Protein AF-A0A832ITM6-F1 (afdb_monomer_lite)

pLDDT: mean 73.03, std 17.76, range [37.12, 94.06]

Radius of gyration: 33.86 Å; chains: 1; bounding box: 60×52×94 Å

Structure (mmCIF, N/CA/C/O backbone):
data_AF-A0A832ITM6-F1
#
_entry.id   AF-A0A832ITM6-F1
#
loop_
_atom_site.group_PDB
_atom_site.id
_atom_site.type_symbol
_atom_site.label_atom_id
_atom_site.label_alt_id
_atom_site.label_comp_id
_atom_site.label_asym_id
_atom_site.label_entity_id
_atom_site.label_seq_id
_atom_site.pdbx_PDB_ins_code
_atom_site.Cartn_x
_atom_site.Cartn_y
_atom_site.Cartn_z
_atom_site.occupancy
_atom_site.B_iso_or_equiv
_atom_site.auth_seq_id
_atom_site.auth_comp_id
_atom_site.auth_asym_id
_atom_site.auth_atom_id
_atom_site.pdbx_PDB_model_num
ATOM 1 N N . MET A 1 1 ? -43.260 -35.123 78.948 1.00 57.97 1 MET A N 1
ATOM 2 C CA . MET A 1 1 ? -42.328 -35.023 77.801 1.00 57.97 1 MET A CA 1
ATOM 3 C C . MET A 1 1 ? -42.759 -35.964 76.668 1.00 57.97 1 MET A C 1
ATOM 5 O O . MET A 1 1 ? -42.188 -37.031 76.530 1.00 57.97 1 MET A O 1
ATOM 9 N N . LYS A 1 2 ? -43.801 -35.626 75.889 1.00 59.28 2 LYS A N 1
ATOM 10 C CA . LYS A 1 2 ? -44.244 -36.389 74.695 1.00 59.28 2 LYS A CA 1
ATOM 11 C C . LYS A 1 2 ? -45.020 -35.462 73.739 1.00 59.28 2 LYS A C 1
ATOM 13 O O . LYS A 1 2 ? -46.239 -35.519 73.692 1.00 59.28 2 LYS A O 1
ATOM 18 N N . LYS A 1 3 ? -44.341 -34.533 73.053 1.00 63.06 3 LYS A N 1
ATOM 19 C CA . LYS A 1 3 ? -44.971 -33.664 72.023 1.00 63.06 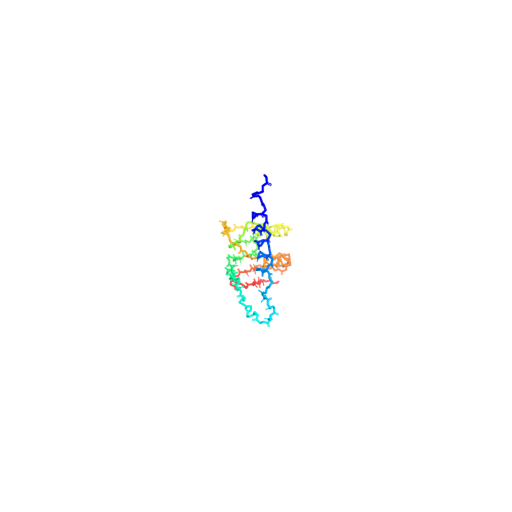3 LYS A CA 1
ATOM 20 C C . LYS A 1 3 ? -44.125 -33.427 70.763 1.00 63.06 3 LYS A C 1
ATOM 22 O O . LYS A 1 3 ? -44.612 -32.814 69.827 1.00 63.06 3 LYS A O 1
ATOM 27 N N . ILE A 1 4 ? -42.897 -33.949 70.708 1.00 71.25 4 ILE A N 1
ATOM 28 C CA . ILE A 1 4 ? -41.965 -33.725 69.584 1.00 71.25 4 ILE A CA 1
ATOM 29 C C . ILE A 1 4 ? -42.065 -34.855 68.541 1.00 71.25 4 ILE A C 1
ATOM 31 O O . ILE A 1 4 ? -41.767 -34.660 67.368 1.00 71.25 4 ILE A O 1
ATOM 35 N N . TRP A 1 5 ? -42.578 -36.024 68.941 1.00 70.06 5 TRP A N 1
ATOM 36 C CA . TRP A 1 5 ? -42.777 -37.178 68.061 1.00 70.06 5 TRP A CA 1
ATOM 37 C C . TRP A 1 5 ? -43.601 -36.873 66.792 1.00 70.06 5 TRP A C 1
ATOM 39 O O . TRP A 1 5 ? -43.135 -37.229 65.711 1.00 70.06 5 TRP A O 1
ATOM 49 N N . PRO A 1 6 ? -44.769 -36.193 66.850 1.00 76.94 6 PRO A N 1
ATOM 50 C CA . PRO A 1 6 ? -45.551 -35.951 65.636 1.00 76.94 6 PRO A CA 1
ATOM 51 C C . PRO A 1 6 ? -44.841 -35.004 64.657 1.00 76.94 6 PRO A C 1
ATOM 53 O O . PRO A 1 6 ? -44.979 -35.160 63.448 1.00 76.94 6 PRO A O 1
ATOM 56 N N . TRP A 1 7 ? -44.024 -34.075 65.162 1.00 76.81 7 TRP A N 1
ATOM 57 C CA . TRP A 1 7 ? -43.228 -33.165 64.333 1.00 76.81 7 TRP A CA 1
ATOM 58 C C . TRP A 1 7 ? -42.080 -33.877 63.616 1.00 76.81 7 TRP A C 1
ATOM 60 O O . TRP A 1 7 ? -41.810 -33.592 62.451 1.00 76.81 7 TRP A O 1
ATOM 70 N N . LEU A 1 8 ? -41.443 -34.844 64.279 1.00 79.81 8 LEU A N 1
ATOM 71 C CA . LEU A 1 8 ? -40.371 -35.634 63.674 1.00 79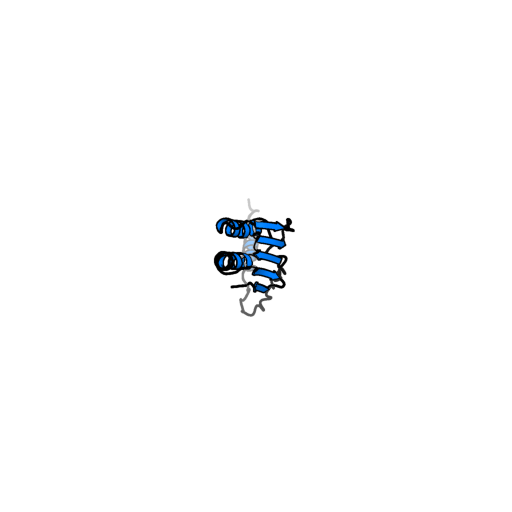.81 8 LEU A CA 1
ATOM 72 C C . LEU A 1 8 ? -40.895 -36.522 62.532 1.00 79.81 8 LEU A C 1
ATOM 74 O O . LEU A 1 8 ? -40.240 -36.678 61.505 1.00 79.81 8 LEU A O 1
ATOM 78 N N . LEU A 1 9 ? -42.105 -37.063 62.703 1.00 80.50 9 LEU A N 1
ATOM 79 C CA . LEU A 1 9 ? -42.775 -37.904 61.708 1.00 80.50 9 LEU A CA 1
ATOM 80 C C . LEU A 1 9 ? -43.216 -37.092 60.479 1.00 80.50 9 LEU A C 1
ATOM 82 O O . LEU A 1 9 ? -43.075 -37.563 59.352 1.00 80.50 9 LEU A O 1
ATOM 86 N N . LEU A 1 10 ? -43.669 -35.849 60.687 1.00 81.81 10 LEU A N 1
ATOM 87 C CA . LEU A 1 10 ? -43.999 -34.915 59.607 1.00 81.81 10 LEU A CA 1
ATOM 88 C C . LEU A 1 10 ? -42.756 -34.531 58.785 1.00 81.81 10 LEU A C 1
ATOM 90 O O . LEU A 1 10 ? -42.806 -34.535 57.557 1.00 81.81 10 LEU A O 1
ATOM 94 N N . LEU A 1 11 ? -41.631 -34.248 59.454 1.00 81.75 11 LEU A N 1
ATOM 95 C CA . LEU A 1 11 ? -40.364 -33.912 58.796 1.00 81.75 11 LEU A CA 1
ATOM 96 C C . LEU A 1 11 ? -39.851 -35.079 57.933 1.00 81.75 11 LEU A C 1
ATOM 98 O O . LEU A 1 11 ? -39.417 -34.870 56.802 1.00 81.75 11 LEU A O 1
ATOM 102 N N . LEU A 1 12 ? -39.948 -36.311 58.444 1.00 80.62 12 LEU A N 1
ATOM 103 C CA . LEU A 1 12 ? -39.537 -37.514 57.719 1.00 80.62 12 LEU A CA 1
ATOM 104 C C . LEU A 1 12 ? -40.373 -37.721 56.441 1.00 80.62 12 LEU A C 1
ATOM 106 O O . LEU A 1 12 ? -39.817 -38.000 55.380 1.00 80.62 12 LEU A O 1
ATOM 110 N N . LEU A 1 13 ? -41.693 -37.524 56.522 1.00 80.50 13 LEU A N 1
ATOM 111 C CA . LEU A 1 13 ? -42.602 -37.595 55.370 1.00 80.50 13 LEU A CA 1
ATOM 112 C C . LEU A 1 13 ? -42.269 -36.547 54.296 1.00 80.50 13 LEU A C 1
ATOM 114 O O . LEU A 1 13 ? -42.287 -36.860 53.106 1.00 80.50 13 LEU A O 1
ATOM 118 N N . LEU A 1 14 ? -41.906 -35.330 54.708 1.00 78.06 14 LEU A N 1
ATOM 119 C CA . LEU A 1 14 ? -41.536 -34.233 53.807 1.00 78.06 14 LEU A CA 1
ATOM 120 C C . LEU A 1 14 ? -40.227 -34.520 53.053 1.00 78.06 14 LEU A C 1
ATOM 122 O O . LEU A 1 14 ? -40.129 -34.249 51.858 1.00 78.06 14 LEU A O 1
ATOM 126 N N . ILE A 1 15 ? -39.244 -35.135 53.718 1.00 77.69 15 ILE A N 1
ATOM 127 C CA . ILE A 1 15 ? -37.983 -35.558 53.085 1.00 77.69 15 ILE A CA 1
ATOM 128 C C . ILE A 1 15 ? -38.238 -36.672 52.062 1.00 77.69 15 ILE A C 1
ATOM 130 O O . ILE A 1 15 ? -37.708 -36.613 50.953 1.00 77.69 15 ILE A O 1
ATOM 134 N N . ILE A 1 16 ? -39.083 -37.657 52.388 1.00 73.62 16 ILE A N 1
ATOM 135 C CA . ILE A 1 16 ? -39.435 -38.747 51.463 1.00 73.62 16 ILE A CA 1
ATOM 136 C C . ILE A 1 16 ? -40.159 -38.194 50.225 1.00 73.62 16 ILE A C 1
ATOM 138 O O . ILE A 1 16 ? -39.825 -38.577 49.103 1.00 73.62 16 ILE A O 1
ATOM 142 N N . PHE A 1 17 ? -41.075 -37.235 50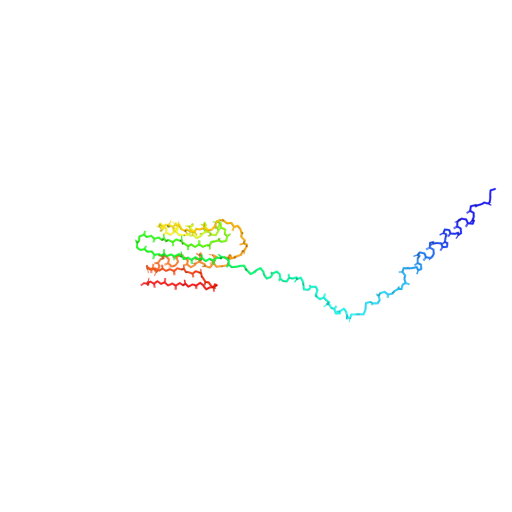.405 1.00 65.56 17 PHE A N 1
ATOM 143 C CA . PHE A 1 17 ? -41.762 -36.558 49.300 1.00 65.56 17 PHE A CA 1
ATOM 144 C C . PHE A 1 17 ? -40.803 -35.716 48.433 1.00 65.56 17 PHE A C 1
ATOM 146 O O . PHE A 1 17 ? -40.893 -35.741 47.205 1.00 65.56 17 PHE A O 1
ATOM 153 N N . CYS A 1 18 ? -39.819 -35.045 49.047 1.00 64.25 18 CYS A N 1
ATOM 154 C CA . CYS A 1 18 ? -38.754 -34.325 48.333 1.00 64.25 18 CYS A CA 1
ATOM 155 C C . CYS A 1 18 ? -37.854 -35.252 47.499 1.00 64.25 18 CYS A C 1
ATOM 157 O O . CYS A 1 18 ? -37.416 -34.868 46.416 1.00 64.25 18 CYS A O 1
ATOM 159 N N . VAL A 1 19 ? -37.581 -36.472 47.973 1.00 63.72 19 VAL A N 1
ATOM 160 C CA . VAL A 1 19 ? -36.782 -37.460 47.226 1.00 63.72 19 VAL A CA 1
ATOM 161 C C . VAL A 1 19 ? -37.589 -38.080 46.080 1.00 63.72 19 VAL A C 1
ATOM 163 O O . VAL A 1 19 ? -37.036 -38.315 45.006 1.00 63.72 19 VAL A O 1
ATOM 166 N N . TRP A 1 20 ? -38.898 -38.282 46.260 1.00 56.16 20 TRP A N 1
ATOM 167 C CA . TRP A 1 20 ? -39.778 -38.815 45.213 1.00 56.16 20 TRP A CA 1
ATOM 168 C C . TRP A 1 20 ? -40.132 -37.801 44.115 1.00 56.16 20 TRP A C 1
ATOM 170 O O . TRP A 1 20 ? -40.422 -38.209 42.998 1.00 56.16 20 TRP A O 1
ATOM 180 N N . SER A 1 21 ? -40.008 -36.492 44.358 1.00 54.72 21 SER A N 1
ATOM 181 C CA . SER A 1 21 ? -40.174 -35.472 43.303 1.00 54.72 21 SER A CA 1
ATOM 182 C C . SER A 1 21 ? -38.987 -35.339 42.337 1.00 54.72 21 SER A C 1
ATOM 184 O O . SER A 1 21 ? -39.049 -34.526 41.418 1.00 54.72 21 SER A O 1
ATOM 186 N N . LYS A 1 22 ? -37.892 -36.096 42.510 1.00 54.38 22 LYS A N 1
ATOM 187 C CA . LYS A 1 22 ? -36.672 -35.913 41.698 1.00 54.38 22 LYS A CA 1
ATOM 188 C C . LYS A 1 22 ? -36.361 -37.034 40.711 1.00 54.38 22 LYS A C 1
ATOM 190 O O . LYS A 1 22 ? -35.288 -37.027 40.108 1.00 54.38 22 LYS A O 1
ATOM 195 N N . LYS A 1 23 ? -37.261 -37.996 40.529 1.00 51.53 23 LYS A N 1
ATOM 196 C CA . LYS A 1 23 ? -36.996 -39.148 39.672 1.00 51.53 23 LYS A CA 1
ATOM 197 C C . LYS A 1 23 ? -38.241 -39.513 38.889 1.00 51.53 23 LYS A C 1
ATOM 199 O O . LYS A 1 23 ? -39.020 -40.318 39.361 1.00 51.53 23 LYS A O 1
ATOM 204 N N . ASP A 1 24 ? -38.395 -38.828 37.760 1.00 44.78 24 ASP A N 1
ATOM 205 C CA . ASP A 1 24 ? -38.955 -39.281 36.482 1.00 44.78 24 ASP A CA 1
ATOM 206 C C . ASP A 1 24 ? -39.048 -38.030 35.587 1.00 44.78 24 ASP A C 1
ATOM 208 O O . ASP A 1 24 ? -39.573 -37.008 36.002 1.00 44.78 24 ASP A O 1
ATOM 212 N N . ASN A 1 25 ? -38.579 -37.934 34.353 1.00 45.97 25 ASN A N 1
ATOM 213 C CA . ASN A 1 25 ? -37.798 -38.781 33.474 1.00 45.97 25 ASN A CA 1
ATOM 214 C C . ASN A 1 25 ? -37.574 -37.870 32.248 1.00 45.97 25 ASN A C 1
ATOM 216 O O . ASN A 1 25 ? -38.435 -37.806 31.373 1.00 45.97 25 ASN A O 1
ATOM 220 N N . ILE A 1 26 ? -36.494 -37.078 32.198 1.00 42.16 26 ILE A N 1
ATOM 221 C CA . ILE A 1 26 ? -36.127 -36.409 30.938 1.00 42.16 26 ILE A CA 1
ATOM 222 C C . ILE A 1 26 ? -35.375 -37.457 30.122 1.00 42.16 26 ILE A C 1
ATOM 224 O O . ILE A 1 26 ? -34.150 -37.555 30.165 1.00 42.16 26 ILE A O 1
ATOM 228 N N . GLN A 1 27 ? -36.148 -38.297 29.431 1.00 38.84 27 GLN A N 1
ATOM 229 C CA . GLN A 1 27 ? -35.642 -39.159 28.377 1.00 38.84 27 GLN A CA 1
ATOM 230 C C . GLN A 1 27 ? -35.026 -38.280 27.288 1.00 38.84 27 GLN A C 1
ATOM 232 O O . GLN A 1 27 ? -35.711 -37.594 26.531 1.00 38.84 27 GLN A O 1
ATOM 237 N N . LEU A 1 28 ? -33.700 -38.337 27.230 1.00 46.38 28 LEU A N 1
ATOM 238 C CA . LEU A 1 28 ? -32.884 -38.022 26.071 1.00 46.38 28 LEU A CA 1
ATOM 239 C C . LEU A 1 28 ? -33.292 -38.949 24.918 1.00 46.38 28 LEU A C 1
ATOM 241 O O . LEU A 1 28 ? -32.682 -39.994 24.718 1.00 46.38 28 LEU A O 1
ATOM 245 N N . ASN A 1 29 ? -34.316 -38.567 24.155 1.00 37.12 29 ASN A N 1
ATOM 246 C CA . ASN A 1 29 ? -34.466 -39.040 22.787 1.00 37.12 29 ASN A CA 1
ATOM 247 C C . ASN A 1 29 ? -34.113 -37.900 21.837 1.00 37.12 29 ASN A C 1
ATOM 249 O O . ASN A 1 29 ? -34.793 -36.882 21.715 1.00 37.12 29 ASN A O 1
ATOM 253 N N . SER A 1 30 ? -32.956 -38.105 21.222 1.00 48.12 30 SER A N 1
ATOM 254 C CA . SER A 1 30 ? -32.303 -37.284 20.225 1.00 48.12 30 SER A CA 1
ATOM 255 C C . SER A 1 30 ? -33.199 -37.086 19.002 1.00 48.12 30 SER A C 1
ATOM 257 O O . SER A 1 30 ? -33.191 -37.867 18.061 1.00 48.12 30 SER A O 1
ATOM 259 N N . THR A 1 31 ? -34.008 -36.036 19.021 1.00 46.09 31 THR A N 1
ATOM 260 C CA . THR A 1 31 ? -34.218 -35.135 17.883 1.00 46.09 31 THR A CA 1
ATOM 261 C C . THR A 1 31 ? -34.611 -33.804 18.500 1.00 46.09 31 THR A C 1
ATOM 263 O O . THR A 1 31 ? -35.726 -33.310 18.351 1.00 46.09 31 THR A O 1
ATOM 266 N N . ASN A 1 32 ? -33.667 -33.197 19.226 1.00 38.16 32 ASN A N 1
ATOM 267 C CA . ASN A 1 32 ? -33.659 -31.748 19.235 1.00 38.16 32 ASN A CA 1
ATOM 268 C C . ASN A 1 32 ? -33.513 -31.390 17.760 1.00 38.16 32 ASN A C 1
ATOM 270 O O . ASN A 1 32 ? -32.437 -31.559 17.187 1.00 38.16 32 ASN A O 1
ATOM 274 N N . LYS A 1 33 ? -34.596 -30.914 17.130 1.00 40.38 33 LYS A N 1
ATOM 275 C CA . LYS A 1 33 ? -34.417 -29.857 16.146 1.00 40.38 33 LYS A CA 1
ATOM 276 C C . LYS A 1 33 ? -33.549 -28.874 16.894 1.00 40.38 33 LYS A C 1
ATOM 278 O O . LYS A 1 33 ? -34.012 -28.235 17.836 1.00 40.38 33 LYS A O 1
ATOM 283 N N . ILE A 1 34 ? -32.261 -28.895 16.578 1.00 39.91 34 ILE A N 1
ATOM 284 C CA . ILE A 1 34 ? -31.355 -27.846 16.963 1.00 39.91 34 ILE A CA 1
ATOM 285 C C . ILE A 1 34 ? -32.040 -26.666 16.298 1.00 39.91 34 ILE A C 1
ATOM 287 O O . ILE A 1 34 ? -31.965 -26.482 15.085 1.00 39.91 34 ILE A O 1
ATOM 291 N N . HIS A 1 35 ? -32.844 -25.939 17.072 1.00 41.28 35 HIS A N 1
ATOM 292 C CA . HIS A 1 35 ? -33.027 -24.539 16.814 1.00 41.28 35 HIS A CA 1
ATOM 293 C C . HIS A 1 35 ? -31.603 -24.060 16.981 1.00 41.28 35 HIS A C 1
ATOM 295 O O . HIS A 1 35 ? -31.152 -23.805 18.097 1.00 41.28 35 HIS A O 1
ATOM 301 N N . SER A 1 36 ? -30.850 -24.112 15.878 1.00 40.62 36 SER A N 1
ATOM 302 C CA . SER A 1 36 ? -29.664 -23.317 15.737 1.00 40.62 36 SER A CA 1
ATOM 303 C C . SER A 1 36 ? -30.219 -21.959 16.071 1.00 40.62 36 SER A C 1
ATOM 305 O O . SER A 1 36 ? -31.001 -21.384 15.314 1.00 40.62 36 SER A O 1
ATOM 307 N N . VAL A 1 37 ? -29.922 -21.506 17.285 1.00 42.53 37 VAL A N 1
ATOM 308 C CA . VAL A 1 37 ? -29.807 -20.091 17.512 1.00 42.53 37 VAL A CA 1
ATOM 309 C C . VAL A 1 37 ? -28.728 -19.760 16.511 1.00 42.53 37 VAL A C 1
ATOM 311 O O . VAL A 1 37 ? -27.548 -20.006 16.749 1.00 42.53 37 VAL A O 1
ATOM 314 N N . THR A 1 38 ? -29.164 -19.385 15.311 1.00 43.19 38 THR A N 1
ATOM 315 C CA . THR A 1 38 ? -28.362 -18.623 14.393 1.00 43.19 38 THR A CA 1
ATOM 316 C C . THR A 1 38 ? -28.031 -17.429 15.253 1.00 43.19 38 THR A C 1
ATOM 318 O O . THR A 1 38 ? -28.839 -16.510 15.389 1.00 43.19 38 THR A O 1
ATOM 321 N N . THR A 1 39 ? -26.898 -17.508 15.961 1.00 45.41 39 THR A N 1
ATOM 322 C CA . THR A 1 39 ? -26.165 -16.335 16.398 1.00 45.41 39 THR A CA 1
ATOM 323 C C . THR A 1 39 ? -26.292 -15.432 15.200 1.00 45.41 39 THR A C 1
ATOM 325 O O . THR A 1 39 ? -25.936 -15.912 14.116 1.00 45.41 39 THR A O 1
ATOM 328 N N . PRO A 1 40 ? -26.929 -14.249 15.316 1.00 37.44 40 PRO A N 1
ATOM 329 C CA . PRO A 1 40 ? -27.007 -13.366 14.174 1.00 37.44 40 PRO A CA 1
ATOM 330 C C . PRO A 1 40 ? -25.580 -13.317 13.673 1.00 37.44 40 PRO A C 1
ATOM 332 O O . PRO A 1 40 ? -24.672 -12.964 14.431 1.00 37.44 40 PRO A O 1
ATOM 335 N N . GLN A 1 41 ? -25.362 -13.864 12.477 1.00 42.50 41 GLN A N 1
ATOM 336 C CA . GLN A 1 41 ? -24.088 -13.737 11.827 1.00 42.50 41 GLN A CA 1
ATOM 337 C C . GLN A 1 41 ? -24.054 -12.234 11.657 1.00 42.50 41 GLN A C 1
ATOM 339 O O . GLN A 1 41 ? -24.813 -11.684 10.855 1.00 42.50 41 GLN A O 1
ATOM 344 N N . ILE A 1 42 ? -23.338 -11.561 12.562 1.00 39.56 42 ILE A N 1
ATOM 345 C CA . ILE A 1 42 ? -23.026 -10.159 12.411 1.00 39.56 42 ILE A CA 1
ATOM 346 C C . ILE A 1 42 ? -22.171 -10.213 11.167 1.00 39.56 42 ILE A C 1
ATOM 348 O O . ILE A 1 42 ? -20.976 -10.494 11.209 1.00 39.56 42 ILE A O 1
ATOM 352 N N . THR A 1 43 ? -22.850 -10.091 10.037 1.00 47.03 43 THR A N 1
ATOM 353 C CA . THR A 1 43 ? -22.243 -9.810 8.763 1.00 47.03 43 THR A CA 1
ATOM 354 C C . THR A 1 43 ? -21.837 -8.372 8.983 1.00 47.03 43 THR A C 1
ATOM 356 O O . THR A 1 43 ? -22.621 -7.444 8.809 1.00 47.03 43 THR A O 1
ATOM 359 N N . LEU A 1 44 ? -20.681 -8.210 9.628 1.00 43.47 44 LEU A N 1
ATOM 360 C CA . LEU A 1 44 ? -20.042 -6.927 9.744 1.00 43.47 44 LEU A CA 1
ATOM 361 C C . LEU A 1 44 ? -19.638 -6.661 8.302 1.00 43.47 44 LEU A C 1
ATOM 363 O O . LEU A 1 44 ? -18.632 -7.189 7.837 1.00 43.47 44 LEU A O 1
ATOM 367 N N . ASP A 1 45 ? -20.503 -5.978 7.557 1.00 45.72 45 ASP A N 1
ATOM 368 C CA . ASP A 1 45 ? -20.202 -5.518 6.210 1.00 45.72 45 ASP A CA 1
ATOM 369 C C . ASP A 1 45 ? -19.062 -4.507 6.341 1.00 45.72 45 ASP A C 1
ATOM 371 O O . ASP A 1 45 ? -19.255 -3.307 6.532 1.00 45.72 45 ASP A O 1
ATOM 375 N N . SER A 1 46 ? -17.842 -5.034 6.377 1.00 56.25 46 SER A N 1
ATOM 376 C CA . SER A 1 46 ? -16.695 -4.347 6.943 1.00 56.25 46 SER A CA 1
ATOM 377 C C . SER A 1 46 ? -15.740 -3.865 5.870 1.00 56.25 46 SER A C 1
ATOM 379 O O . SER A 1 46 ? -14.626 -4.367 5.768 1.00 56.25 46 SER A O 1
ATOM 381 N N . HIS A 1 47 ? -16.125 -2.925 5.016 1.00 63.62 47 HIS A N 1
ATOM 382 C CA . HIS A 1 47 ? -15.157 -2.489 4.005 1.00 63.62 47 HIS A CA 1
ATOM 383 C C . HIS A 1 47 ? -15.143 -0.973 3.794 1.00 63.62 47 HIS A C 1
ATOM 385 O O . HIS A 1 47 ? -15.630 -0.496 2.775 1.00 63.62 47 HIS A O 1
ATOM 391 N N . PRO A 1 48 ? -14.544 -0.202 4.729 1.00 66.12 48 PRO A N 1
ATOM 392 C CA . PRO A 1 48 ? -14.246 1.215 4.527 1.00 66.12 48 PRO A CA 1
ATOM 393 C C . PRO A 1 48 ? -12.828 1.489 3.983 1.00 66.12 48 PRO A C 1
ATOM 395 O O . PRO A 1 48 ? -12.465 2.658 3.846 1.00 66.12 48 PRO A O 1
ATOM 398 N N . ILE A 1 49 ? -12.004 0.460 3.722 1.00 78.19 49 ILE A N 1
ATOM 399 C CA . ILE A 1 49 ? -10.634 0.644 3.218 1.00 78.19 49 ILE A CA 1
ATOM 400 C C . ILE A 1 49 ? -10.619 0.857 1.705 1.00 78.19 49 ILE A C 1
ATOM 402 O O . ILE A 1 49 ? -11.020 -0.013 0.937 1.00 78.19 49 ILE A O 1
ATOM 406 N N . GLU A 1 50 ? -10.092 2.004 1.290 1.00 86.12 50 GLU A N 1
ATOM 407 C CA . GLU A 1 50 ? -9.886 2.370 -0.109 1.00 86.12 50 GLU A CA 1
ATOM 408 C C . GLU A 1 50 ? -8.610 3.184 -0.212 1.00 86.12 50 GLU A C 1
ATOM 410 O O . GLU A 1 50 ? -8.472 4.195 0.472 1.00 86.12 50 GLU A O 1
ATOM 415 N N . PHE A 1 51 ? -7.668 2.788 -1.062 1.00 88.12 51 PHE A N 1
ATOM 416 C CA . PHE A 1 51 ? -6.444 3.567 -1.217 1.00 88.12 51 PHE A CA 1
ATOM 417 C C . PHE A 1 51 ? -5.832 3.457 -2.603 1.00 88.12 51 PHE A C 1
ATOM 419 O O . PHE A 1 51 ? -6.040 2.502 -3.353 1.00 88.12 51 PHE A O 1
ATOM 426 N N . VAL A 1 52 ? -5.012 4.457 -2.900 1.00 91.06 52 VAL A N 1
ATOM 427 C CA . VAL A 1 52 ? -4.126 4.518 -4.050 1.00 91.06 52 VAL A CA 1
ATOM 428 C C . VAL A 1 52 ?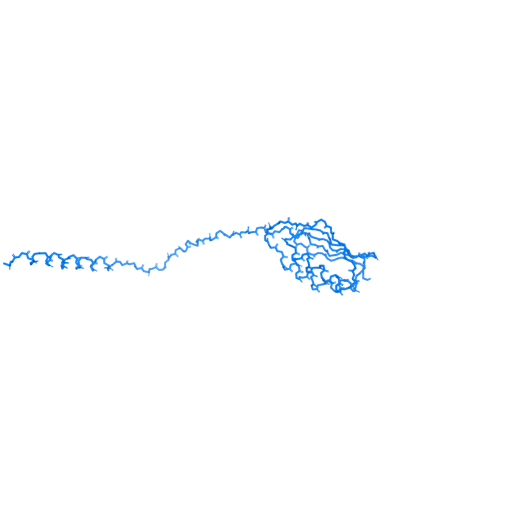 -2.729 4.853 -3.543 1.00 91.06 52 VAL A C 1
ATOM 430 O O . VAL A 1 52 ? -2.514 5.915 -2.956 1.00 91.06 52 VAL A O 1
ATOM 433 N N . LEU A 1 53 ? -1.776 3.959 -3.798 1.00 91.44 53 LEU A N 1
ATOM 434 C CA . LEU A 1 53 ? -0.352 4.246 -3.697 1.00 91.44 53 LEU A CA 1
ATOM 435 C C . LEU A 1 53 ? 0.197 4.427 -5.111 1.00 91.44 53 LEU A C 1
ATOM 437 O O . LEU A 1 53 ? 0.222 3.473 -5.885 1.00 91.44 53 LEU A O 1
ATOM 441 N N . ALA A 1 54 ? 0.618 5.641 -5.452 1.00 91.56 54 ALA A N 1
ATOM 442 C CA . ALA A 1 54 ? 1.197 5.965 -6.751 1.00 91.56 54 ALA A CA 1
ATOM 443 C C . ALA A 1 54 ? 2.706 6.191 -6.630 1.00 91.56 54 ALA A C 1
ATOM 445 O O . ALA A 1 54 ? 3.137 6.960 -5.771 1.00 91.56 54 ALA A O 1
ATOM 446 N N . GLN A 1 55 ? 3.480 5.569 -7.517 1.00 90.69 55 GLN A N 1
ATOM 447 C CA . GLN A 1 55 ? 4.908 5.823 -7.692 1.00 90.69 55 GLN A CA 1
ATOM 448 C C . GLN A 1 55 ? 5.102 6.736 -8.895 1.00 90.69 55 GLN A C 1
ATOM 450 O O . GLN A 1 55 ? 4.673 6.404 -9.998 1.00 90.69 55 GLN A O 1
ATOM 455 N N . LYS A 1 56 ? 5.745 7.884 -8.680 1.00 84.94 56 LYS A N 1
ATOM 456 C CA . LYS A 1 56 ? 6.023 8.882 -9.717 1.00 84.94 56 LYS A CA 1
ATOM 457 C C . LYS A 1 56 ? 7.496 9.263 -9.693 1.00 84.94 56 LYS A C 1
ATOM 459 O O . LYS A 1 56 ? 8.174 9.130 -8.676 1.00 84.94 56 LYS A O 1
ATOM 464 N N . THR A 1 57 ? 7.968 9.855 -10.781 1.00 77.81 57 THR A N 1
ATOM 465 C CA . THR A 1 57 ? 9.323 10.427 -10.908 1.00 77.81 57 THR A CA 1
ATOM 466 C C . THR A 1 57 ? 9.732 11.395 -9.786 1.00 77.81 57 THR A C 1
ATOM 468 O O . THR A 1 57 ? 10.920 11.554 -9.521 1.00 77.81 57 THR A O 1
ATOM 471 N N . LYS A 1 58 ? 8.775 12.039 -9.102 1.00 78.06 58 LYS A N 1
ATOM 472 C CA . LYS A 1 58 ? 9.023 12.979 -7.987 1.00 78.06 58 LYS A CA 1
ATOM 473 C C . LYS A 1 58 ? 8.712 12.401 -6.599 1.00 78.06 58 LYS A C 1
ATOM 475 O O . LYS A 1 58 ? 8.556 13.165 -5.648 1.00 78.06 58 LYS A O 1
ATOM 480 N N . GLY A 1 59 ? 8.603 11.080 -6.484 1.00 83.75 59 GLY A N 1
ATOM 481 C CA . GLY A 1 59 ? 8.295 10.385 -5.237 1.00 83.75 59 GLY A CA 1
ATOM 482 C C . GLY A 1 59 ? 6.942 9.686 -5.249 1.00 83.75 59 GLY A C 1
ATOM 483 O O . GLY A 1 59 ? 6.240 9.630 -6.261 1.00 83.75 59 GLY A O 1
ATOM 484 N N . ASN A 1 60 ? 6.578 9.154 -4.089 1.00 89.50 60 ASN A N 1
ATOM 485 C CA . ASN A 1 60 ? 5.386 8.346 -3.904 1.00 89.50 60 ASN A CA 1
ATOM 486 C C . ASN A 1 60 ? 4.264 9.157 -3.258 1.00 89.50 60 ASN A C 1
ATOM 488 O O . ASN A 1 60 ? 4.497 10.099 -2.497 1.00 89.50 60 ASN A O 1
ATOM 492 N N . THR A 1 61 ? 3.019 8.788 -3.536 1.00 90.38 61 THR A N 1
ATOM 493 C CA . THR A 1 61 ? 1.845 9.378 -2.882 1.00 90.38 61 THR A CA 1
ATOM 494 C C . THR A 1 61 ? 0.905 8.282 -2.415 1.00 90.38 61 THR A C 1
ATOM 496 O O . THR A 1 61 ? 0.482 7.462 -3.227 1.00 90.38 61 THR A O 1
ATOM 499 N N . LEU A 1 62 ? 0.574 8.288 -1.124 1.00 90.06 62 LEU A N 1
ATOM 500 C CA . LEU A 1 62 ? -0.463 7.463 -0.517 1.00 90.06 62 LEU A CA 1
ATOM 501 C C . LEU A 1 62 ? -1.685 8.336 -0.244 1.00 90.06 62 LEU A C 1
ATOM 503 O O . LEU A 1 62 ? -1.616 9.283 0.539 1.00 90.06 62 LEU A O 1
ATOM 507 N N . ASN A 1 63 ? -2.798 8.015 -0.888 1.00 87.12 63 ASN A N 1
ATOM 508 C CA . ASN A 1 63 ? -4.060 8.723 -0.716 1.00 87.12 63 ASN A CA 1
ATOM 509 C C . ASN A 1 63 ? -5.179 7.708 -0.503 1.00 87.12 63 ASN A C 1
ATOM 511 O O . ASN A 1 63 ? -5.248 6.715 -1.231 1.00 87.12 63 ASN A O 1
ATOM 515 N N . GLY A 1 64 ? -6.045 7.951 0.476 1.00 84.44 64 GLY A N 1
ATOM 516 C CA . GLY A 1 64 ? -7.217 7.116 0.685 1.00 84.44 64 GLY A CA 1
ATOM 517 C C . GLY A 1 64 ? -7.673 6.995 2.128 1.00 84.44 64 GLY A C 1
ATOM 518 O O . GLY A 1 64 ? -7.122 7.587 3.053 1.00 84.44 64 GLY A O 1
ATOM 519 N N . ARG A 1 65 ? -8.703 6.178 2.303 1.00 81.94 65 ARG A N 1
ATOM 520 C CA . ARG A 1 65 ? -9.354 5.885 3.570 1.00 81.94 65 ARG A CA 1
ATOM 521 C C . ARG A 1 65 ? -8.782 4.600 4.152 1.00 81.94 65 ARG A C 1
ATOM 523 O O . ARG A 1 65 ? -8.799 3.548 3.518 1.00 81.94 65 ARG A O 1
ATOM 530 N N . PHE A 1 66 ? -8.278 4.707 5.375 1.00 80.06 66 PHE A N 1
ATOM 531 C CA . PHE A 1 66 ? -7.740 3.591 6.146 1.00 80.06 66 PHE A CA 1
ATOM 532 C C . PHE A 1 66 ? -8.653 3.295 7.320 1.00 80.06 66 PHE A C 1
ATOM 534 O O . PHE A 1 66 ? -9.322 4.188 7.841 1.00 80.06 66 PHE A O 1
ATOM 541 N N . THR A 1 67 ? -8.626 2.046 7.767 1.00 73.19 67 THR A N 1
ATOM 542 C CA . THR A 1 67 ? -9.407 1.621 8.924 1.00 73.19 67 THR A CA 1
ATOM 543 C C . THR A 1 67 ? -8.773 2.091 10.238 1.00 73.19 67 THR A C 1
ATOM 545 O O . THR A 1 67 ? -9.478 2.334 11.215 1.00 73.19 67 THR A O 1
ATOM 548 N N . ASN A 1 68 ? -7.442 2.241 10.278 1.00 73.56 68 ASN A N 1
ATOM 549 C CA . ASN A 1 68 ? -6.718 2.804 11.417 1.00 73.56 68 ASN A CA 1
ATOM 550 C C . ASN A 1 68 ? -5.351 3.398 11.017 1.00 73.56 68 ASN A C 1
ATOM 552 O O . ASN A 1 68 ? -4.808 3.121 9.945 1.00 73.56 68 ASN A O 1
ATOM 556 N N . ILE A 1 69 ? -4.767 4.176 11.934 1.00 77.94 69 ILE A N 1
ATOM 557 C CA . ILE A 1 69 ? -3.445 4.803 11.765 1.00 77.94 69 ILE A CA 1
ATOM 558 C C . ILE A 1 69 ? -2.321 3.751 11.675 1.00 77.94 69 ILE A C 1
ATOM 560 O O . ILE A 1 69 ? -1.319 3.971 10.999 1.00 77.94 69 ILE A O 1
ATOM 564 N N . GLN A 1 70 ? -2.465 2.585 12.316 1.00 82.75 70 GLN A N 1
ATOM 565 C CA . GLN A 1 70 ? -1.432 1.539 12.299 1.00 82.75 70 GLN A CA 1
ATOM 566 C C . GLN A 1 70 ? -1.218 0.967 10.886 1.00 82.75 70 GLN A C 1
ATOM 568 O O . GLN A 1 70 ? -0.078 0.765 10.475 1.00 82.75 70 GLN A O 1
ATOM 573 N N . GLN A 1 71 ? -2.288 0.765 10.115 1.00 81.50 71 GLN A N 1
ATOM 574 C CA . GLN A 1 71 ? -2.240 0.286 8.730 1.00 81.50 71 GLN A CA 1
ATOM 575 C C . GLN A 1 71 ? -1.569 1.297 7.800 1.00 81.50 71 GLN A C 1
ATOM 577 O O . GLN A 1 71 ? -0.714 0.935 6.991 1.00 81.50 71 GLN A O 1
ATOM 582 N N . GLN A 1 72 ? -1.917 2.575 7.956 1.00 83.38 72 GLN A N 1
ATOM 583 C CA . GLN A 1 72 ? -1.267 3.670 7.243 1.00 83.38 72 GLN A CA 1
ATOM 584 C C . GLN A 1 72 ? 0.236 3.720 7.558 1.00 83.38 72 GLN A C 1
ATOM 586 O O . GLN A 1 72 ? 1.063 3.835 6.649 1.00 83.38 72 GLN A O 1
ATOM 591 N N . ASN A 1 73 ? 0.598 3.580 8.836 1.00 85.12 73 ASN A N 1
ATOM 592 C CA . ASN A 1 73 ? 1.991 3.561 9.274 1.00 85.12 73 ASN A CA 1
ATOM 593 C C . ASN A 1 73 ? 2.763 2.364 8.710 1.00 85.12 73 ASN A C 1
ATOM 595 O O . ASN A 1 73 ? 3.929 2.525 8.353 1.00 85.12 73 ASN A O 1
ATOM 599 N N . LEU A 1 74 ? 2.131 1.193 8.582 1.00 86.25 74 LEU A N 1
ATOM 600 C CA . LEU A 1 74 ? 2.775 0.007 8.019 1.00 86.25 74 LEU A CA 1
ATOM 601 C C . LEU A 1 74 ? 3.211 0.235 6.564 1.00 86.25 74 LEU A C 1
ATOM 603 O O . LEU A 1 74 ? 4.366 -0.014 6.226 1.00 86.25 74 LEU A O 1
ATOM 607 N N . LEU A 1 75 ? 2.320 0.763 5.717 1.00 86.50 75 LEU A N 1
ATOM 608 C CA . LEU A 1 75 ? 2.656 1.067 4.319 1.00 86.50 75 LEU A CA 1
ATOM 609 C C . LEU A 1 75 ? 3.700 2.186 4.215 1.00 86.50 75 LEU A C 1
ATOM 611 O O . LEU A 1 75 ? 4.631 2.098 3.413 1.00 86.50 75 LEU A O 1
ATOM 615 N N . SER A 1 76 ? 3.571 3.215 5.058 1.00 84.75 76 SER A N 1
ATOM 616 C CA . SER A 1 76 ? 4.527 4.324 5.116 1.00 84.75 76 SER A CA 1
ATOM 617 C C . SER A 1 76 ? 5.935 3.850 5.470 1.00 84.75 76 SER A C 1
ATOM 619 O O . SER A 1 76 ? 6.907 4.239 4.818 1.00 84.75 76 SER A O 1
ATOM 621 N N . HIS A 1 77 ? 6.056 2.951 6.451 1.00 87.25 77 HIS A N 1
ATOM 622 C CA . HIS A 1 77 ? 7.348 2.419 6.862 1.00 87.25 77 HIS A CA 1
ATOM 623 C C . HIS A 1 77 ? 8.057 1.703 5.708 1.00 87.25 77 HIS A C 1
ATOM 625 O O . HIS A 1 77 ? 9.239 1.963 5.475 1.00 87.25 77 HIS A O 1
ATOM 631 N N . THR A 1 78 ? 7.346 0.860 4.961 1.00 83.94 78 THR A N 1
ATOM 632 C CA . THR A 1 78 ? 7.928 0.106 3.845 1.00 83.94 78 THR A CA 1
ATOM 633 C C . THR A 1 78 ? 8.326 1.012 2.679 1.00 83.94 78 THR A C 1
ATOM 635 O O . THR A 1 78 ? 9.406 0.829 2.117 1.00 83.94 78 THR A O 1
ATOM 638 N N . CYS A 1 79 ? 7.534 2.043 2.354 1.00 85.50 79 CYS A N 1
ATOM 639 C CA . CYS A 1 79 ? 7.932 3.054 1.365 1.00 85.50 79 CYS A CA 1
ATOM 640 C C . CYS A 1 79 ? 9.219 3.789 1.766 1.00 85.50 79 CYS A C 1
ATOM 642 O O . CYS A 1 79 ? 10.121 3.949 0.943 1.00 85.50 79 CYS A O 1
ATOM 644 N N . ASN A 1 80 ? 9.322 4.204 3.031 1.00 84.25 80 ASN A N 1
ATOM 645 C CA . ASN A 1 80 ? 10.498 4.913 3.533 1.00 84.25 80 ASN A CA 1
ATOM 646 C C . ASN A 1 80 ? 11.733 4.001 3.600 1.00 84.25 80 ASN A C 1
ATOM 648 O O . ASN A 1 80 ? 12.837 4.444 3.291 1.00 84.25 80 ASN A O 1
ATOM 652 N N . ALA A 1 81 ? 11.559 2.723 3.952 1.00 83.62 81 ALA A N 1
ATOM 653 C CA . ALA A 1 81 ? 12.637 1.732 3.939 1.00 83.62 81 ALA A CA 1
ATOM 654 C C . ALA A 1 81 ? 13.206 1.517 2.525 1.00 83.62 81 ALA A C 1
ATOM 656 O O . ALA A 1 81 ? 14.408 1.332 2.360 1.00 83.62 81 ALA A O 1
ATOM 657 N N . ALA A 1 82 ? 12.367 1.641 1.494 1.00 80.50 82 ALA A N 1
ATOM 658 C CA . ALA A 1 82 ? 12.776 1.649 0.091 1.00 80.50 82 ALA A CA 1
ATOM 659 C C . ALA A 1 82 ? 13.368 3.001 -0.377 1.00 80.50 82 ALA A C 1
ATOM 661 O O . ALA A 1 82 ? 13.436 3.266 -1.576 1.00 80.50 82 ALA A O 1
ATOM 662 N N . SER A 1 83 ? 13.771 3.880 0.555 1.00 77.81 83 SER A N 1
ATOM 663 C CA . SER A 1 83 ? 14.375 5.204 0.308 1.00 77.81 83 SER A CA 1
ATOM 664 C C . SER A 1 83 ? 13.573 6.111 -0.633 1.00 77.81 83 SER A C 1
ATOM 666 O O . SER A 1 83 ? 14.124 7.010 -1.267 1.00 77.81 83 SER A O 1
ATOM 668 N N . SER A 1 84 ? 12.262 5.885 -0.732 1.00 77.25 84 SER A N 1
ATOM 669 C CA . SER A 1 84 ? 11.386 6.634 -1.625 1.00 77.25 84 SER A CA 1
ATOM 670 C C . SER A 1 84 ? 10.541 7.614 -0.811 1.00 77.25 84 SER A C 1
ATOM 672 O O . SER A 1 84 ? 9.786 7.172 0.058 1.00 77.25 84 SER A O 1
ATOM 674 N N . PRO A 1 85 ? 10.625 8.934 -1.065 1.00 82.06 85 PRO A N 1
ATOM 675 C CA . PRO A 1 85 ? 9.856 9.912 -0.304 1.00 82.06 85 PRO A CA 1
ATOM 676 C C . PRO A 1 85 ? 8.357 9.661 -0.494 1.00 82.06 85 PRO A C 1
ATOM 678 O O . PRO A 1 85 ? 7.900 9.482 -1.625 1.00 82.06 85 PRO A O 1
ATOM 681 N N . LEU A 1 86 ? 7.592 9.654 0.603 1.00 85.50 86 LEU A N 1
ATOM 682 C CA . LEU A 1 86 ? 6.152 9.404 0.588 1.00 85.50 86 LEU A CA 1
ATOM 683 C C . LEU A 1 86 ? 5.365 10.632 1.053 1.00 85.50 86 LEU A C 1
ATOM 685 O O . LEU A 1 86 ? 5.493 11.075 2.193 1.00 85.50 86 LEU A O 1
ATOM 689 N N . LYS A 1 87 ? 4.490 11.139 0.183 1.00 86.38 87 LYS A N 1
ATOM 690 C CA . LYS A 1 87 ? 3.448 12.104 0.547 1.00 86.38 87 LYS A CA 1
ATOM 691 C C . LYS A 1 87 ? 2.171 11.366 0.950 1.00 86.38 87 LYS A C 1
ATOM 693 O O . LYS A 1 87 ? 1.788 10.406 0.289 1.00 86.38 87 LYS A O 1
ATOM 698 N N . ILE A 1 88 ? 1.502 11.832 1.999 1.00 83.44 88 ILE A N 1
ATOM 699 C CA . ILE A 1 88 ? 0.267 11.240 2.527 1.00 83.44 88 ILE A CA 1
ATOM 700 C C . ILE A 1 88 ? -0.870 12.264 2.423 1.00 83.44 88 ILE A C 1
ATOM 702 O O . ILE A 1 88 ? -0.699 13.406 2.848 1.00 83.44 88 ILE A O 1
ATOM 706 N N . GLU A 1 89 ? -2.022 11.866 1.879 1.00 83.06 89 GLU A N 1
ATOM 707 C CA . GLU A 1 89 ? -3.187 12.739 1.663 1.00 83.06 89 GLU A CA 1
ATOM 708 C C . GLU A 1 89 ? -4.515 12.055 2.058 1.00 83.06 89 GLU A C 1
ATOM 710 O O . GLU A 1 89 ? -4.661 10.843 1.922 1.00 83.06 89 GLU A O 1
ATOM 715 N N . ASN A 1 90 ? -5.490 12.847 2.531 1.00 68.81 90 ASN A N 1
ATOM 716 C CA . ASN A 1 90 ? -6.884 12.459 2.828 1.00 68.81 90 ASN A CA 1
ATOM 717 C C . ASN A 1 90 ? -7.088 11.182 3.672 1.00 68.81 90 ASN A C 1
ATOM 719 O O . ASN A 1 90 ? -7.965 10.375 3.367 1.00 68.81 90 ASN A O 1
ATOM 723 N N . THR A 1 91 ? -6.325 10.996 4.752 1.00 66.06 91 THR A N 1
ATOM 724 C CA . THR A 1 91 ? -6.422 9.784 5.583 1.00 66.06 91 THR A CA 1
ATOM 725 C C . THR A 1 91 ? -7.466 9.882 6.693 1.00 66.06 91 THR A C 1
ATOM 727 O O . THR A 1 91 ? -7.639 10.926 7.317 1.00 66.06 91 THR A O 1
ATOM 730 N N . SER A 1 92 ? -8.181 8.781 6.935 1.00 59.34 92 SER A N 1
ATOM 731 C CA . SER A 1 92 ? -9.308 8.712 7.872 1.00 59.34 92 SER A CA 1
ATOM 732 C C . SER A 1 92 ? -8.852 8.431 9.308 1.00 59.34 92 SER A C 1
ATOM 734 O O . SER A 1 92 ? -8.223 7.411 9.570 1.00 59.34 92 SER A O 1
ATOM 736 N N . THR A 1 93 ? -9.219 9.296 10.253 1.00 56.44 93 THR A N 1
ATOM 737 C CA . THR A 1 93 ? -9.228 8.990 11.691 1.00 56.44 93 THR A CA 1
ATOM 738 C C . THR A 1 93 ? -10.679 8.909 12.139 1.00 56.44 93 THR A C 1
ATOM 740 O O . THR A 1 93 ? -11.333 9.946 12.187 1.00 56.44 93 THR A O 1
ATOM 743 N N . ASN A 1 94 ? -11.190 7.698 12.362 1.00 39.91 94 ASN A N 1
ATOM 744 C CA . ASN A 1 94 ? -12.278 7.335 13.284 1.00 39.91 94 ASN A CA 1
ATOM 745 C C . ASN A 1 94 ? -12.619 5.854 13.043 1.00 39.91 94 ASN A C 1
ATOM 747 O O . ASN A 1 94 ? -12.780 5.431 11.900 1.00 39.91 94 ASN A O 1
ATOM 751 N N . GLU A 1 95 ? -12.644 5.067 14.118 1.00 48.03 95 GLU A N 1
ATOM 752 C CA . GLU A 1 95 ? -12.761 3.604 14.109 1.00 48.03 95 GLU A CA 1
ATOM 753 C C . GLU A 1 95 ? -14.004 3.083 13.366 1.00 48.03 95 GLU A C 1
ATOM 755 O O . GLU A 1 95 ? -15.095 3.603 13.578 1.00 48.03 95 GLU A O 1
ATOM 760 N N . THR A 1 96 ? -13.860 2.009 12.571 1.00 39.59 96 THR A N 1
ATOM 761 C CA . THR A 1 96 ? -14.724 0.799 12.556 1.00 39.59 96 THR A CA 1
ATOM 762 C C . THR A 1 96 ? -14.019 -0.321 11.766 1.00 39.59 96 THR A C 1
ATOM 764 O O . THR A 1 96 ? -13.453 -0.065 10.713 1.00 39.59 96 THR A O 1
ATOM 767 N N . LEU A 1 97 ? -14.039 -1.542 12.310 1.00 43.56 97 LEU A N 1
ATOM 768 C CA . LEU A 1 97 ? -13.177 -2.710 12.048 1.00 43.56 97 LEU A CA 1
ATOM 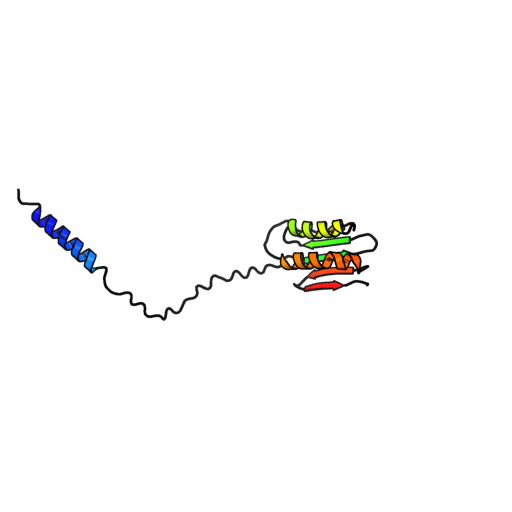769 C C . LEU A 1 97 ? -13.134 -3.275 10.599 1.00 43.56 97 LEU A C 1
ATOM 771 O O . LEU A 1 97 ? -14.106 -3.183 9.862 1.00 43.56 97 LEU A O 1
ATOM 775 N N . THR A 1 98 ? -11.981 -3.921 10.319 1.00 55.78 98 THR A N 1
ATOM 776 C CA . THR A 1 98 ? -11.527 -4.851 9.237 1.00 55.78 98 THR A CA 1
ATOM 777 C C . THR A 1 98 ? -11.028 -4.338 7.863 1.00 55.78 98 THR A C 1
ATOM 779 O O . THR A 1 98 ? -11.448 -3.307 7.349 1.00 55.78 98 THR A O 1
ATOM 782 N N . GLY A 1 99 ? -9.998 -5.048 7.342 1.00 62.56 99 GLY A N 1
ATOM 783 C CA . GLY A 1 99 ? -9.160 -4.712 6.165 1.00 62.56 99 GLY A CA 1
ATOM 784 C C . GLY A 1 99 ? -7.695 -5.235 6.179 1.00 62.56 99 GLY A C 1
ATOM 785 O O . GLY A 1 99 ? -6.893 -4.848 5.331 1.00 62.56 99 GLY A O 1
ATOM 786 N N . GLN A 1 100 ? -7.307 -6.076 7.148 1.00 72.88 100 GLN A N 1
ATOM 787 C CA . GLN A 1 100 ? -5.903 -6.427 7.443 1.00 72.88 100 GLN A CA 1
ATOM 788 C C . GLN A 1 100 ? -5.177 -7.193 6.317 1.00 72.88 100 GLN A C 1
ATOM 790 O O . GLN A 1 100 ? -4.029 -6.884 6.004 1.00 72.88 100 GLN A O 1
ATOM 795 N N . GLU A 1 101 ? -5.840 -8.155 5.674 1.00 74.56 101 GLU A N 1
ATOM 796 C CA . GLU A 1 101 ? -5.222 -9.037 4.668 1.00 74.56 101 GLU A CA 1
ATOM 797 C C . GLU A 1 101 ? -4.720 -8.269 3.434 1.00 74.56 101 GLU A C 1
ATOM 799 O O . GLU A 1 101 ? -3.652 -8.557 2.894 1.00 74.56 101 GLU A O 1
ATOM 804 N N . VAL A 1 102 ? -5.454 -7.234 3.017 1.00 82.69 102 VAL A N 1
ATOM 805 C CA . VAL A 1 102 ? -5.088 -6.367 1.885 1.00 82.69 102 VAL A CA 1
ATOM 806 C C . VAL A 1 102 ? -3.833 -5.559 2.197 1.00 82.69 102 VAL A C 1
ATOM 808 O O . VAL A 1 102 ? -2.968 -5.395 1.334 1.00 82.69 102 VAL A O 1
ATOM 811 N N . ILE A 1 103 ? -3.712 -5.068 3.432 1.00 86.50 103 ILE A N 1
ATOM 812 C CA . ILE A 1 103 ? -2.538 -4.326 3.896 1.00 86.50 103 ILE A CA 1
ATOM 813 C C . ILE A 1 103 ? -1.313 -5.243 3.932 1.00 86.50 103 ILE A C 1
ATOM 815 O O . ILE A 1 103 ? -0.250 -4.865 3.440 1.00 86.50 103 ILE A O 1
ATOM 819 N N . GLU A 1 104 ? -1.466 -6.469 4.432 1.00 85.38 104 GLU A N 1
ATOM 820 C CA . GLU A 1 104 ? -0.393 -7.466 4.443 1.00 85.38 104 GLU A CA 1
ATOM 821 C C . GLU A 1 104 ? 0.052 -7.862 3.033 1.00 85.38 104 GLU A C 1
ATOM 823 O O . GLU A 1 104 ? 1.254 -7.920 2.759 1.00 85.38 104 GLU A O 1
ATOM 828 N N . LEU A 1 105 ? -0.896 -8.096 2.121 1.00 86.12 105 LEU A N 1
ATOM 829 C CA . LEU A 1 105 ? -0.599 -8.391 0.721 1.00 86.12 105 LEU A CA 1
ATOM 830 C C . LEU A 1 105 ? 0.131 -7.222 0.054 1.00 86.12 105 LEU A C 1
ATOM 832 O O . LEU A 1 105 ? 1.172 -7.430 -0.567 1.00 86.12 105 LEU A O 1
ATOM 836 N N . THR A 1 106 ? -0.374 -5.998 0.233 1.00 90.38 106 THR A N 1
ATOM 837 C CA . THR A 1 106 ? 0.241 -4.778 -0.308 1.00 90.38 106 THR A CA 1
ATOM 838 C C . THR A 1 106 ? 1.669 -4.620 0.200 1.00 90.38 106 THR A C 1
ATOM 840 O O . THR A 1 106 ? 2.576 -4.356 -0.583 1.00 90.38 106 THR A O 1
ATOM 843 N N . ASN A 1 107 ? 1.904 -4.865 1.490 1.00 89.06 107 ASN A N 1
ATOM 844 C CA . ASN A 1 107 ? 3.233 -4.776 2.081 1.00 89.06 107 ASN A CA 1
ATOM 845 C C . ASN A 1 107 ? 4.225 -5.794 1.483 1.00 89.06 107 ASN A C 1
ATOM 847 O O . ASN A 1 107 ? 5.397 -5.478 1.298 1.00 89.06 107 ASN A O 1
ATOM 851 N N . LYS A 1 108 ? 3.761 -7.001 1.130 1.00 89.69 108 LYS A N 1
ATOM 852 C CA . LYS A 1 108 ? 4.598 -8.038 0.497 1.00 89.69 108 LYS A CA 1
ATOM 853 C C . LYS A 1 108 ? 4.996 -7.690 -0.940 1.00 89.69 108 LYS A C 1
ATOM 855 O O . LYS A 1 108 ? 6.117 -7.983 -1.342 1.00 89.69 108 LYS A O 1
ATOM 860 N N . ILE A 1 109 ? 4.095 -7.082 -1.714 1.00 90.88 1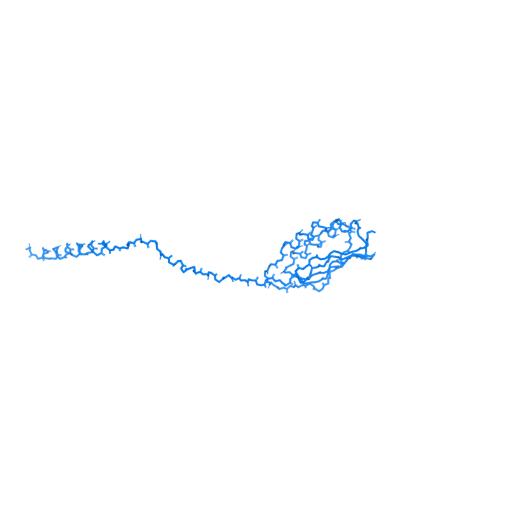09 ILE A N 1
ATOM 861 C CA . ILE A 1 109 ? 4.352 -6.730 -3.124 1.00 90.88 109 ILE A CA 1
ATOM 862 C C . ILE A 1 109 ? 5.093 -5.399 -3.281 1.00 90.88 109 ILE A C 1
ATOM 864 O O . ILE A 1 109 ? 5.736 -5.173 -4.305 1.00 90.88 109 ILE A O 1
ATOM 868 N N . LEU A 1 110 ? 5.003 -4.516 -2.285 1.00 90.94 110 LEU A N 1
ATOM 869 C CA . LEU A 1 110 ? 5.485 -3.143 -2.372 1.00 90.94 110 LEU A CA 1
ATOM 870 C C . LEU A 1 110 ? 6.992 -3.028 -2.674 1.00 90.94 110 LEU A C 1
ATOM 872 O O . LEU A 1 110 ? 7.333 -2.242 -3.556 1.00 90.94 110 LEU A O 1
ATOM 876 N N . PRO A 1 111 ? 7.900 -3.810 -2.052 1.00 90.62 111 PRO A N 1
ATOM 877 C CA . PRO A 1 111 ? 9.323 -3.750 -2.387 1.00 90.62 111 PRO A CA 1
ATOM 878 C C . PRO A 1 111 ? 9.601 -4.074 -3.858 1.00 90.62 111 PRO A C 1
ATOM 880 O O . PRO A 1 111 ? 10.360 -3.369 -4.517 1.00 90.62 111 PRO A O 1
ATOM 883 N N . HIS A 1 112 ? 8.942 -5.106 -4.392 1.00 90.88 112 HIS A N 1
ATOM 884 C CA . HIS A 1 112 ? 9.074 -5.477 -5.799 1.00 90.88 112 HIS A CA 1
ATOM 885 C C . HIS A 1 112 ? 8.471 -4.406 -6.715 1.00 90.88 112 HIS A C 1
ATOM 887 O O . HIS A 1 112 ? 9.063 -4.053 -7.729 1.00 90.88 112 HIS A O 1
ATOM 893 N N . PHE A 1 113 ? 7.300 -3.871 -6.365 1.00 91.69 113 PHE A N 1
ATOM 894 C CA . PHE A 1 113 ? 6.673 -2.784 -7.114 1.00 91.69 113 PHE A CA 1
ATOM 895 C C . PHE A 1 113 ? 7.614 -1.576 -7.234 1.00 91.69 113 PHE A C 1
ATOM 897 O O . PHE A 1 113 ? 7.891 -1.138 -8.343 1.00 91.69 113 PHE A O 1
ATOM 904 N N . LEU A 1 114 ? 8.187 -1.117 -6.119 1.00 89.19 114 LEU A N 1
ATOM 905 C CA . LEU A 1 114 ? 9.086 0.041 -6.104 1.00 89.19 114 LEU A CA 1
ATOM 906 C C . LEU A 1 114 ? 10.389 -0.187 -6.882 1.00 89.19 114 LEU A C 1
ATOM 908 O O . LEU A 1 114 ? 10.928 0.763 -7.445 1.00 89.19 114 LEU A O 1
ATOM 912 N N . ALA A 1 115 ? 10.890 -1.425 -6.917 1.00 89.25 115 ALA A N 1
ATOM 913 C CA . ALA A 1 115 ? 12.130 -1.774 -7.607 1.00 89.25 115 ALA A CA 1
ATOM 914 C C . ALA A 1 115 ? 11.969 -1.957 -9.126 1.00 89.25 115 ALA A C 1
ATOM 916 O O . ALA A 1 115 ? 12.937 -1.776 -9.862 1.00 89.25 115 ALA A O 1
ATOM 917 N N . HIS A 1 116 ? 10.776 -2.344 -9.587 1.00 88.62 116 HIS A N 1
ATOM 918 C CA . HIS A 1 116 ? 10.570 -2.827 -10.957 1.00 88.62 116 HIS A CA 1
ATOM 919 C C . HIS A 1 116 ? 9.514 -2.067 -11.753 1.00 88.62 116 HIS A C 1
ATOM 921 O O . HIS A 1 116 ? 9.324 -2.376 -12.922 1.00 88.62 116 HIS A O 1
ATOM 927 N N . TYR A 1 117 ? 8.807 -1.119 -11.141 1.00 87.06 117 TYR A N 1
ATOM 928 C CA . TYR A 1 117 ? 7.797 -0.327 -11.827 1.00 87.06 117 TYR A CA 1
ATOM 929 C C . TYR A 1 117 ? 8.141 1.160 -11.761 1.00 87.06 117 TYR A C 1
ATOM 931 O O . TYR A 1 117 ? 8.694 1.665 -10.787 1.00 87.06 117 TYR A O 1
ATOM 939 N N . SER A 1 118 ? 7.774 1.879 -12.814 1.00 86.94 118 SER A N 1
ATOM 940 C CA . SER A 1 118 ? 7.817 3.334 -12.907 1.00 86.94 118 SER A CA 1
ATOM 941 C C . SER A 1 118 ? 6.447 3.860 -13.330 1.00 86.94 118 SER A C 1
ATOM 943 O O . SER A 1 118 ? 5.685 3.169 -14.010 1.00 86.94 118 SER A O 1
ATOM 945 N N . GLU A 1 119 ? 6.095 5.066 -12.868 1.00 88.44 119 GLU A N 1
ATOM 946 C CA . GLU A 1 119 ? 4.785 5.692 -13.127 1.00 88.44 119 GLU A CA 1
ATOM 947 C C . GLU A 1 119 ? 3.603 4.725 -12.861 1.00 88.44 119 GLU A C 1
ATOM 949 O O . GLU A 1 119 ? 2.649 4.610 -13.634 1.00 88.44 119 GLU A O 1
ATOM 954 N N . GLY A 1 120 ? 3.708 3.967 -11.763 1.00 91.62 120 GLY A N 1
ATOM 955 C CA . GLY A 1 120 ? 2.799 2.885 -11.400 1.00 91.62 120 GLY A CA 1
ATOM 956 C C . GLY A 1 120 ? 1.826 3.239 -10.278 1.00 91.62 120 GLY A C 1
ATOM 957 O O . GLY A 1 120 ? 1.961 4.246 -9.582 1.00 91.62 120 GLY A O 1
ATOM 958 N N . SER A 1 121 ? 0.844 2.366 -10.053 1.00 94.06 121 SER A N 1
ATOM 959 C CA . SER A 1 121 ? -0.055 2.443 -8.904 1.00 94.06 121 SER A CA 1
ATOM 960 C C . SER A 1 121 ? -0.492 1.075 -8.384 1.00 94.06 121 SER A C 1
ATOM 962 O O . SER A 1 121 ? -0.807 0.172 -9.162 1.00 94.06 121 SER A O 1
ATOM 964 N N . ILE A 1 122 ? -0.593 0.976 -7.059 1.00 93.94 122 ILE A N 1
ATOM 965 C CA . ILE A 1 122 ? -1.333 -0.067 -6.347 1.00 93.94 122 ILE A CA 1
ATOM 966 C C . ILE A 1 122 ? -2.631 0.569 -5.847 1.00 93.94 122 ILE A C 1
ATOM 968 O O . ILE A 1 122 ? -2.599 1.590 -5.159 1.00 93.94 122 ILE A O 1
ATOM 972 N N . ARG A 1 123 ? -3.777 -0.001 -6.221 1.00 92.06 123 ARG A N 1
ATOM 973 C CA . ARG A 1 123 ? -5.106 0.519 -5.883 1.00 92.06 123 ARG A CA 1
ATOM 974 C C . ARG A 1 123 ? -5.955 -0.566 -5.258 1.00 92.06 123 ARG A C 1
ATOM 976 O O . ARG A 1 123 ? -6.071 -1.632 -5.850 1.00 92.06 123 ARG A O 1
ATOM 983 N N . TYR A 1 124 ? -6.572 -0.276 -4.122 1.00 88.94 124 TYR A N 1
ATOM 984 C CA . TYR A 1 124 ? -7.611 -1.118 -3.545 1.00 88.94 124 TYR A CA 1
ATOM 985 C C . TYR A 1 124 ? -8.926 -0.345 -3.516 1.00 88.94 124 TYR A C 1
ATOM 987 O O . TYR A 1 124 ? -9.014 0.698 -2.868 1.00 88.94 124 TYR A O 1
ATOM 995 N N . HIS A 1 125 ? -9.909 -0.836 -4.264 1.00 86.00 125 HIS A N 1
ATOM 996 C CA . HIS A 1 125 ? -11.249 -0.262 -4.381 1.00 86.00 125 HIS A CA 1
ATOM 997 C C . HIS A 1 125 ? -12.222 -1.369 -4.794 1.00 86.00 125 HIS A C 1
ATOM 999 O O . HIS A 1 125 ? -11.822 -2.274 -5.530 1.00 86.00 125 HIS A O 1
ATOM 1005 N N . ASP A 1 126 ? -13.463 -1.322 -4.305 1.00 84.06 126 ASP A N 1
ATOM 1006 C CA . ASP A 1 126 ? -14.488 -2.349 -4.552 1.00 84.06 126 ASP A CA 1
ATOM 1007 C C . ASP A 1 126 ? -14.003 -3.784 -4.285 1.00 84.06 126 ASP A C 1
ATOM 1009 O O . ASP A 1 126 ? -14.314 -4.715 -5.023 1.00 84.06 126 ASP A O 1
ATOM 1013 N N . GLN A 1 127 ? -13.192 -3.968 -3.238 1.00 81.38 127 GLN A N 1
ATOM 1014 C CA . GLN A 1 127 ? -12.583 -5.257 -2.875 1.00 81.38 127 GLN A CA 1
ATOM 1015 C C . GLN A 1 127 ? -11.596 -5.824 -3.912 1.00 81.38 127 GLN A C 1
ATOM 1017 O O . GLN A 1 127 ? -11.183 -6.979 -3.824 1.00 81.38 127 GLN A O 1
ATOM 1022 N N . VAL A 1 128 ? -11.153 -5.009 -4.872 1.00 84.12 128 VAL A N 1
ATOM 1023 C CA . VAL A 1 128 ? -10.184 -5.410 -5.893 1.00 84.12 128 VAL A CA 1
ATOM 1024 C C . VAL A 1 128 ? -8.860 -4.688 -5.679 1.00 84.12 128 VAL A C 1
ATOM 1026 O O . VAL A 1 128 ? -8.781 -3.463 -5.781 1.00 84.12 128 VAL A O 1
ATOM 1029 N N . LEU A 1 129 ? -7.793 -5.462 -5.455 1.00 89.06 129 LEU A N 1
ATOM 1030 C CA . LEU A 1 129 ? -6.419 -4.963 -5.497 1.00 89.06 129 LEU A CA 1
ATOM 1031 C C . LEU A 1 129 ? -5.911 -4.986 -6.946 1.00 89.06 129 LEU A C 1
ATOM 1033 O O . LEU A 1 129 ? -5.757 -6.048 -7.545 1.00 89.06 129 LEU A O 1
ATOM 1037 N N . LYS A 1 130 ? -5.642 -3.813 -7.516 1.00 91.88 130 LYS A N 1
ATOM 1038 C CA . LYS A 1 130 ? -5.111 -3.643 -8.874 1.00 91.88 130 LYS A CA 1
ATOM 1039 C C . LYS A 1 130 ? -3.709 -3.060 -8.817 1.00 91.88 130 LYS A C 1
ATOM 1041 O O . LYS A 1 130 ? -3.494 -2.028 -8.186 1.00 91.88 130 LYS A O 1
ATOM 1046 N N . ILE A 1 131 ? -2.788 -3.671 -9.551 1.00 92.69 131 ILE A N 1
ATOM 1047 C CA . ILE A 1 131 ? -1.419 -3.186 -9.735 1.00 92.69 131 ILE A CA 1
ATOM 1048 C C . ILE A 1 131 ? -1.265 -2.826 -11.207 1.00 92.69 131 ILE A C 1
ATOM 1050 O O . ILE A 1 131 ? -1.612 -3.620 -12.075 1.00 92.69 131 ILE A O 1
ATOM 1054 N N . ASN A 1 132 ? -0.792 -1.618 -11.491 1.00 91.31 132 ASN A N 1
ATOM 1055 C CA . ASN A 1 132 ? -0.487 -1.167 -12.847 1.00 91.31 132 ASN A CA 1
ATOM 1056 C C . ASN A 1 132 ? 0.815 -0.371 -12.820 1.00 91.31 132 ASN A C 1
ATOM 1058 O O . ASN A 1 132 ? 1.102 0.284 -11.823 1.00 91.31 132 ASN A O 1
ATOM 1062 N N . GLY A 1 133 ? 1.555 -0.351 -13.917 1.00 86.50 133 GLY A N 1
ATOM 1063 C CA . GLY A 1 133 ? 2.716 0.517 -14.070 1.00 86.50 133 GLY A CA 1
ATOM 1064 C C . GLY A 1 133 ? 3.509 0.161 -15.312 1.00 86.50 133 GLY A C 1
ATOM 1065 O O . GLY A 1 133 ? 3.186 -0.806 -16.003 1.00 86.50 133 GLY A O 1
ATOM 1066 N N . LEU A 1 134 ? 4.525 0.967 -15.587 1.00 86.06 134 LEU A N 1
ATOM 1067 C CA . LEU A 1 134 ? 5.492 0.704 -16.641 1.00 86.06 134 LEU A CA 1
ATOM 1068 C C . LEU A 1 134 ? 6.637 -0.114 -16.044 1.00 86.06 134 LEU A C 1
ATOM 1070 O O . LEU A 1 134 ? 7.133 0.253 -14.980 1.00 86.06 134 LEU A O 1
ATOM 1074 N N . VAL A 1 135 ? 7.014 -1.211 -16.701 1.00 80.69 135 VAL A N 1
ATOM 1075 C CA . VAL A 1 135 ? 8.168 -2.049 -16.325 1.00 80.69 135 VAL A CA 1
ATOM 1076 C C . VAL A 1 135 ? 9.430 -1.496 -16.968 1.00 80.69 135 VAL A C 1
ATOM 1078 O O . VAL A 1 135 ? 9.352 -1.164 -18.173 1.00 80.69 135 VAL A O 1
#

Sequence (135 aa):
MKKIWPWLLLLLLLIIFCVWSKKDNIQLNSTNKIHSVTTPQITLDSHPIEFVLAQKTKGNTLNGRFTNIQQQNLLSHTCNAASSPLKIENTSTNETLTGQEVIELTNKILPHFLAHYSEGSIRYHDQVLKINGLV

Secondary structure (DSSP, 8-state):
--SSHHHHHHHHHHHHHHHHTT-S-----S-------------------EEEEEEETTEEEEEEE-S-HHHHHHHHHHHHHTT--EEEES---S-----HHHHHHHHHHHHHHHHH-EEEEEEEETTEEEEEEE-

Foldseek 3Di:
DPDCVVVVVVVVVVVVVVVVVPDDDPDPDPDPPPPPPPPPPPVVVDDQWWWKWWAAPQFIEIEGEDQDPVLVVLVVVLRVVLVTDYHYDDYDPDHDDDDVVVSVVCSVCVSVCSVPFYRWMFIADPNDTDTDGHD